Protein AF-A0A9D5MM74-F1 (afdb_monomer)

Structure (mmCIF, N/CA/C/O backbone):
data_AF-A0A9D5MM74-F1
#
_entry.id   AF-A0A9D5MM74-F1
#
loop_
_atom_site.group_PDB
_atom_site.id
_atom_site.type_symbol
_atom_site.label_atom_id
_atom_site.label_alt_id
_atom_site.label_comp_id
_atom_site.label_asym_id
_atom_site.label_entity_id
_atom_site.label_seq_id
_atom_site.pdbx_PDB_ins_code
_atom_site.Cartn_x
_atom_site.Cartn_y
_atom_site.Cartn_z
_atom_site.occupancy
_atom_site.B_iso_or_equiv
_atom_site.auth_seq_id
_atom_site.auth_comp_id
_atom_site.auth_asym_id
_atom_site.auth_atom_id
_atom_site.pdbx_PDB_model_num
ATOM 1 N N . MET A 1 1 ? -20.442 -6.141 19.871 1.00 52.81 1 MET A N 1
ATOM 2 C CA . MET A 1 1 ? -19.589 -5.801 18.713 1.00 52.81 1 MET A CA 1
ATOM 3 C C . MET A 1 1 ? -20.169 -4.548 18.088 1.00 52.81 1 MET A C 1
ATOM 5 O O . MET A 1 1 ? -21.342 -4.567 17.730 1.00 52.81 1 MET A O 1
ATOM 9 N N . ASN A 1 2 ? -19.408 -3.455 18.100 1.00 68.81 2 ASN A N 1
ATOM 10 C CA . ASN A 1 2 ? -19.889 -2.129 17.715 1.00 68.81 2 ASN A CA 1
ATOM 11 C C . ASN A 1 2 ? -19.902 -2.012 16.175 1.00 68.81 2 ASN A C 1
ATOM 13 O O . ASN A 1 2 ? -18.964 -2.481 15.532 1.00 68.81 2 ASN A O 1
ATOM 17 N N . ILE A 1 3 ? -20.956 -1.452 15.566 1.00 62.94 3 ILE A N 1
ATOM 18 C CA . ILE A 1 3 ? -21.088 -1.376 14.088 1.00 62.94 3 ILE A CA 1
ATOM 19 C C . ILE A 1 3 ? -19.921 -0.580 13.481 1.00 62.94 3 ILE A C 1
ATOM 21 O O . ILE A 1 3 ? -19.397 -0.949 12.428 1.00 62.94 3 ILE A O 1
ATOM 25 N N . ASP A 1 4 ? -19.453 0.430 14.210 1.00 74.44 4 ASP A N 1
ATOM 26 C CA . ASP A 1 4 ? -18.308 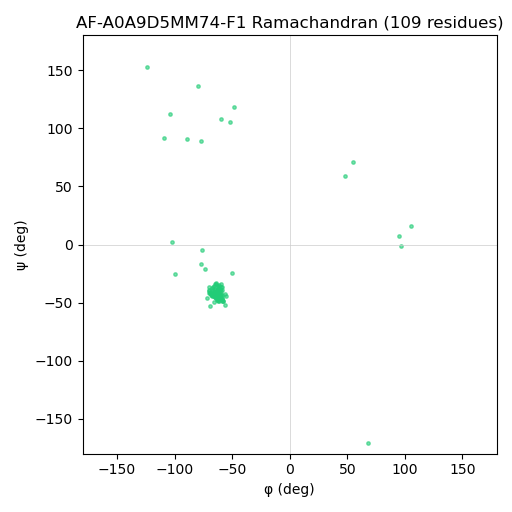1.258 13.837 1.00 74.44 4 ASP A CA 1
ATOM 27 C C . ASP A 1 4 ? -16.998 0.452 13.804 1.00 74.44 4 ASP A C 1
ATOM 29 O O . ASP A 1 4 ? -16.163 0.661 12.929 1.00 74.44 4 ASP A O 1
ATOM 33 N N . GLU A 1 5 ? -16.838 -0.540 14.687 1.00 83.00 5 GLU A N 1
ATOM 34 C CA . GLU A 1 5 ? -15.655 -1.411 14.728 1.00 83.00 5 GLU A CA 1
ATOM 35 C C . GLU A 1 5 ? -15.568 -2.307 13.487 1.00 83.00 5 GLU A C 1
ATOM 37 O O . GLU A 1 5 ? -14.502 -2.446 12.887 1.00 83.00 5 GLU A O 1
ATOM 42 N N . ILE A 1 6 ? -16.697 -2.896 13.081 1.00 87.19 6 ILE A N 1
ATOM 43 C CA . ILE A 1 6 ? -16.770 -3.766 11.899 1.00 87.19 6 ILE A CA 1
ATOM 44 C C . ILE A 1 6 ? -16.453 -2.956 10.639 1.00 87.19 6 ILE A C 1
ATOM 46 O O . ILE A 1 6 ? -15.668 -3.404 9.803 1.00 87.19 6 ILE A O 1
ATOM 50 N N . GLY A 1 7 ? -17.036 -1.759 10.518 1.00 90.25 7 GLY A N 1
ATOM 51 C CA . GLY A 1 7 ? -16.798 -0.866 9.385 1.00 90.25 7 GLY A CA 1
ATOM 52 C C . GLY A 1 7 ? -15.342 -0.412 9.295 1.00 90.25 7 GLY A C 1
ATOM 53 O O . GLY A 1 7 ? -14.725 -0.528 8.238 1.00 90.25 7 GLY A O 1
ATOM 54 N N . LEU A 1 8 ? -14.760 0.038 10.411 1.00 92.62 8 LEU A N 1
ATOM 55 C CA . LEU A 1 8 ? -13.357 0.452 10.467 1.00 92.62 8 LEU A CA 1
ATOM 56 C C . LEU A 1 8 ? -12.411 -0.709 10.159 1.00 92.62 8 LEU A C 1
ATOM 58 O O . LEU A 1 8 ? -11.454 -0.533 9.405 1.00 92.62 8 LEU A O 1
ATOM 62 N N . LYS A 1 9 ? -12.700 -1.911 10.673 1.00 94.44 9 LYS A N 1
ATOM 63 C CA . LYS A 1 9 ? -11.903 -3.097 10.359 1.00 94.44 9 LYS A CA 1
ATOM 64 C C . LYS A 1 9 ? -11.949 -3.407 8.862 1.00 94.44 9 LYS A C 1
ATOM 66 O O . LYS A 1 9 ? -10.904 -3.638 8.267 1.00 94.44 9 LYS A O 1
ATOM 71 N N . ALA A 1 10 ? -13.131 -3.367 8.248 1.00 94.94 10 ALA A N 1
ATOM 72 C CA . ALA A 1 10 ? -13.276 -3.613 6.816 1.00 94.94 10 ALA A CA 1
ATOM 7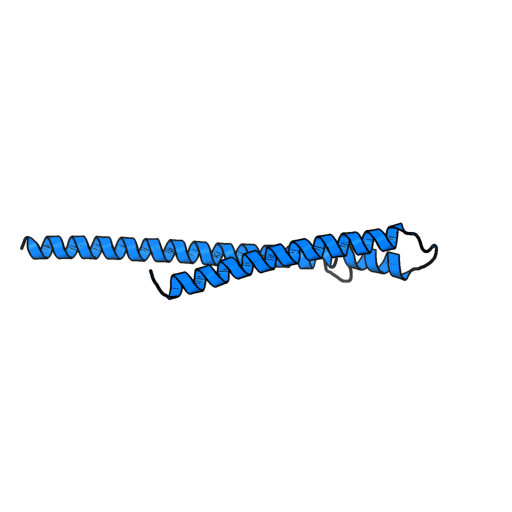3 C C . ALA A 1 10 ? -12.485 -2.599 5.967 1.00 94.94 10 ALA A C 1
ATOM 75 O O . ALA A 1 10 ? -11.870 -2.985 4.978 1.00 94.94 10 ALA A O 1
ATOM 76 N N . ILE A 1 11 ? -12.445 -1.324 6.371 1.00 94.88 11 ILE A N 1
ATOM 77 C CA . ILE A 1 11 ? -11.635 -0.294 5.697 1.00 94.88 11 ILE A CA 1
ATOM 78 C C . ILE A 1 11 ? -10.136 -0.584 5.854 1.00 94.88 11 ILE A C 1
ATOM 80 O O . ILE A 1 11 ? -9.393 -0.493 4.879 1.00 94.88 11 ILE A O 1
ATOM 84 N N . ALA A 1 12 ? -9.685 -0.955 7.057 1.00 96.06 12 ALA A N 1
ATOM 85 C CA . ALA A 1 12 ? -8.285 -1.308 7.296 1.00 96.06 12 ALA A CA 1
ATOM 86 C C . ALA A 1 12 ? -7.850 -2.526 6.464 1.00 96.06 12 ALA A C 1
ATOM 88 O O . ALA A 1 12 ? -6.785 -2.499 5.843 1.00 96.06 12 ALA A O 1
ATOM 89 N N . ASP A 1 13 ? -8.690 -3.564 6.418 1.00 96.56 13 ASP A N 1
ATOM 90 C CA . ASP A 1 13 ? -8.458 -4.768 5.616 1.00 96.56 13 ASP A CA 1
ATOM 91 C C . ASP A 1 13 ? -8.401 -4.425 4.114 1.00 96.56 13 ASP A C 1
ATOM 93 O O . ASP A 1 13 ? -7.542 -4.928 3.390 1.00 96.56 13 ASP A O 1
ATOM 97 N N . GLU A 1 14 ? -9.275 -3.532 3.638 1.00 97.50 14 GLU A N 1
ATOM 98 C CA . GLU A 1 14 ? -9.288 -3.093 2.240 1.00 97.50 14 GLU A CA 1
ATOM 99 C C . GLU A 1 14 ? -8.037 -2.287 1.872 1.00 97.50 14 GLU A C 1
ATOM 101 O O . GLU A 1 14 ? -7.470 -2.494 0.801 1.00 97.50 14 GLU A O 1
ATOM 106 N N . TYR A 1 15 ? -7.554 -1.410 2.756 1.00 97.12 15 TYR A N 1
ATOM 107 C CA . TYR A 1 15 ? -6.304 -0.678 2.531 1.00 97.12 15 TYR A CA 1
ATOM 108 C C . TYR A 1 15 ? -5.100 -1.614 2.437 1.00 97.12 15 TYR A C 1
ATOM 110 O O . TYR A 1 15 ? -4.244 -1.419 1.574 1.00 97.12 15 TYR A O 1
ATOM 118 N N . ASP A 1 16 ? -5.052 -2.653 3.268 1.00 97.12 16 ASP A N 1
ATOM 119 C CA . ASP A 1 16 ? -3.971 -3.639 3.233 1.00 97.12 16 ASP A CA 1
ATOM 120 C C . ASP A 1 16 ? -4.047 -4.527 1.973 1.00 97.12 16 ASP A C 1
ATOM 122 O O . ASP A 1 16 ? -3.034 -4.820 1.324 1.00 97.12 16 ASP A O 1
ATOM 126 N N . ARG A 1 17 ? -5.270 -4.872 1.540 1.00 97.69 17 ARG A N 1
ATOM 127 C CA . ARG A 1 17 ? -5.524 -5.578 0.276 1.00 97.69 17 ARG A CA 1
ATOM 128 C C . ARG A 1 17 ? -5.095 -4.751 -0.935 1.00 97.69 17 ARG A C 1
ATOM 130 O O . ARG A 1 17 ? -4.429 -5.278 -1.827 1.00 97.69 17 ARG A O 1
ATOM 137 N N . LEU A 1 18 ? -5.456 -3.467 -0.971 1.00 96.88 18 LEU A N 1
ATOM 138 C CA . LEU A 1 18 ? -5.053 -2.537 -2.029 1.00 96.88 18 LEU A CA 1
ATOM 139 C C . LEU A 1 18 ? -3.536 -2.353 -2.055 1.00 96.88 18 LEU A C 1
ATOM 141 O O . LEU A 1 18 ? -2.946 -2.419 -3.131 1.00 96.88 18 LEU A O 1
ATOM 145 N N . ALA A 1 19 ? -2.900 -2.199 -0.890 1.00 97.50 19 ALA A N 1
ATOM 146 C CA . ALA A 1 19 ? -1.449 -2.104 -0.784 1.00 97.50 19 ALA A CA 1
ATOM 147 C C . ALA A 1 19 ? -0.764 -3.353 -1.354 1.00 97.50 19 ALA A C 1
ATOM 149 O O . ALA A 1 19 ? 0.144 -3.230 -2.165 1.00 97.50 19 ALA A O 1
ATOM 150 N N . THR A 1 20 ? -1.235 -4.549 -0.992 1.00 97.50 20 THR A N 1
ATOM 151 C CA . THR A 1 20 ? -0.694 -5.826 -1.489 1.00 97.50 20 THR A CA 1
ATOM 152 C C . THR A 1 20 ? -0.866 -5.984 -3.000 1.00 97.50 20 THR A C 1
ATOM 154 O O . THR A 1 20 ? 0.057 -6.414 -3.697 1.00 97.50 20 THR A O 1
ATOM 157 N N . SER A 1 21 ? -2.041 -5.620 -3.522 1.00 97.50 21 SER A N 1
ATOM 158 C CA . SER A 1 21 ? -2.307 -5.659 -4.960 1.00 97.50 21 SER A CA 1
ATOM 159 C C . SER A 1 21 ? -1.394 -4.698 -5.715 1.00 97.50 21 SER A C 1
ATOM 161 O O . SER A 1 21 ? -0.815 -5.079 -6.726 1.00 97.50 21 SER A O 1
ATOM 163 N N . LEU A 1 22 ? -1.246 -3.468 -5.222 1.00 96.25 22 LEU A N 1
ATOM 164 C CA . LEU A 1 22 ? -0.415 -2.459 -5.863 1.00 96.25 22 LEU A CA 1
ATOM 165 C C . LEU A 1 22 ? 1.071 -2.840 -5.822 1.00 96.25 22 LEU A C 1
ATOM 167 O O . LEU A 1 22 ? 1.742 -2.716 -6.836 1.00 96.25 22 LEU A O 1
ATOM 171 N N . ASP A 1 23 ? 1.562 -3.365 -4.700 1.00 96.81 23 ASP A N 1
ATOM 172 C CA . ASP A 1 23 ? 2.939 -3.865 -4.548 1.00 96.81 23 ASP A CA 1
ATOM 173 C C . ASP A 1 23 ? 3.260 -4.947 -5.596 1.00 96.81 23 ASP A C 1
ATOM 175 O O . ASP A 1 23 ? 4.289 -4.912 -6.269 1.00 96.81 23 ASP A O 1
ATOM 179 N N . THR A 1 24 ? 2.311 -5.860 -5.819 1.00 97.50 24 THR A N 1
ATOM 180 C CA . THR A 1 24 ? 2.424 -6.906 -6.847 1.00 97.50 24 THR A CA 1
ATOM 181 C C . THR A 1 24 ? 2.485 -6.314 -8.258 1.00 97.50 24 THR A C 1
ATOM 183 O O . THR A 1 24 ? 3.323 -6.720 -9.065 1.00 97.50 24 THR A O 1
ATOM 186 N N . GLU A 1 25 ? 1.623 -5.343 -8.567 1.00 96.69 25 GLU A N 1
ATOM 187 C CA . GLU A 1 25 ? 1.600 -4.692 -9.881 1.00 96.69 25 GLU A CA 1
ATOM 188 C C . GLU A 1 25 ? 2.854 -3.849 -10.141 1.00 96.69 25 GLU A C 1
ATOM 190 O O . GLU A 1 25 ? 3.372 -3.872 -11.256 1.00 96.69 25 GLU A O 1
ATOM 195 N N . ILE A 1 26 ? 3.397 -3.167 -9.125 1.00 94.50 26 ILE A N 1
ATOM 196 C CA . ILE A 1 26 ? 4.669 -2.433 -9.229 1.00 94.50 26 ILE A CA 1
ATOM 197 C C . ILE A 1 26 ? 5.790 -3.392 -9.641 1.00 94.50 26 ILE A C 1
ATOM 199 O O . ILE A 1 26 ? 6.505 -3.113 -10.602 1.00 94.50 26 ILE A O 1
ATOM 203 N N . ILE A 1 27 ? 5.908 -4.542 -8.967 1.00 94.31 27 ILE A N 1
ATOM 204 C CA . ILE A 1 27 ? 6.925 -5.557 -9.280 1.00 94.31 27 ILE A CA 1
ATOM 205 C C . ILE A 1 27 ? 6.736 -6.097 -10.702 1.00 94.31 27 ILE A C 1
ATOM 207 O O . ILE A 1 27 ? 7.690 -6.165 -11.479 1.00 94.31 27 ILE A O 1
ATOM 211 N N . ASN A 1 28 ? 5.507 -6.471 -11.069 1.00 95.38 28 ASN A N 1
ATOM 212 C CA . ASN A 1 28 ? 5.207 -7.007 -12.398 1.00 95.38 28 ASN A CA 1
ATOM 213 C C . ASN A 1 28 ? 5.530 -5.999 -13.506 1.00 95.38 28 ASN A C 1
ATOM 215 O O . ASN A 1 28 ? 6.113 -6.364 -14.529 1.00 95.38 28 ASN A O 1
ATOM 219 N N . PHE A 1 29 ? 5.166 -4.735 -13.299 1.00 91.38 29 PHE A N 1
ATOM 220 C CA . PHE A 1 29 ? 5.396 -3.674 -14.266 1.00 91.38 29 PHE A CA 1
ATOM 221 C C . PHE A 1 29 ? 6.883 -3.322 -14.381 1.00 91.38 29 PHE A C 1
ATOM 223 O O . PHE A 1 29 ? 7.388 -3.219 -15.499 1.00 91.38 29 PHE A O 1
ATOM 230 N N . GLY A 1 30 ? 7.613 -3.258 -13.263 1.00 90.44 30 GLY A N 1
ATOM 231 C CA . GLY A 1 30 ? 9.067 -3.082 -13.263 1.00 90.44 30 GLY A CA 1
ATOM 232 C C . GLY A 1 30 ? 9.788 -4.190 -14.030 1.00 90.44 30 GLY A C 1
ATOM 233 O O . GLY A 1 30 ? 10.551 -3.907 -14.952 1.00 90.44 30 GLY A O 1
ATOM 234 N N . ASN A 1 31 ? 9.443 -5.454 -13.762 1.00 90.44 31 ASN A N 1
ATOM 235 C CA . ASN A 1 31 ? 9.987 -6.605 -14.491 1.00 90.44 31 ASN A CA 1
ATOM 236 C C . ASN A 1 31 ? 9.700 -6.538 -16.001 1.00 90.44 31 ASN A C 1
ATOM 238 O O . ASN A 1 31 ? 10.528 -6.946 -16.818 1.00 90.44 31 ASN A O 1
ATOM 242 N N . ALA A 1 32 ? 8.524 -6.040 -16.397 1.00 89.25 32 ALA A N 1
ATOM 243 C CA . ALA A 1 32 ? 8.178 -5.869 -17.805 1.00 89.25 32 ALA A CA 1
ATOM 244 C C . ALA A 1 32 ? 9.024 -4.772 -18.470 1.00 89.25 32 ALA A C 1
ATOM 246 O O . ALA A 1 32 ? 9.524 -4.984 -19.576 1.00 89.25 32 ALA A O 1
ATOM 247 N N . ILE A 1 33 ? 9.221 -3.636 -17.794 1.00 87.12 33 ILE A N 1
ATOM 248 C CA . ILE A 1 33 ? 10.058 -2.529 -18.276 1.00 87.12 33 ILE A CA 1
ATOM 249 C C . ILE A 1 33 ? 11.511 -2.983 -18.434 1.00 87.12 33 ILE A C 1
ATOM 251 O O . ILE A 1 33 ? 12.093 -2.806 -19.506 1.00 87.12 33 ILE A O 1
ATOM 255 N N . GLU A 1 34 ? 12.075 -3.636 -17.418 1.00 85.06 34 GLU A N 1
ATOM 256 C CA . GLU A 1 34 ? 13.422 -4.210 -17.486 1.00 85.06 34 GLU A CA 1
ATOM 257 C C . GLU A 1 34 ? 13.535 -5.253 -18.597 1.00 85.06 34 GLU A C 1
ATOM 259 O O . GLU A 1 34 ? 14.503 -5.267 -19.354 1.00 85.06 34 GLU A O 1
ATOM 264 N N . GLY A 1 35 ? 12.527 -6.116 -18.738 1.00 85.12 35 GLY A N 1
ATOM 265 C CA . GLY A 1 35 ? 12.483 -7.130 -19.782 1.00 85.12 35 GLY A CA 1
ATOM 266 C C . GLY A 1 35 ? 12.471 -6.537 -21.191 1.00 85.12 35 GLY A C 1
ATOM 267 O O . GLY A 1 35 ? 13.088 -7.108 -22.088 1.00 85.12 35 GLY A O 1
ATOM 268 N N . VAL A 1 36 ? 11.793 -5.407 -21.406 1.00 82.88 36 VAL A N 1
ATOM 269 C CA . VAL A 1 36 ? 11.798 -4.692 -22.692 1.00 82.88 36 VAL A CA 1
ATOM 270 C C . VAL A 1 36 ? 13.145 -4.008 -22.926 1.00 82.88 36 VAL A C 1
ATOM 272 O O . VAL A 1 36 ? 13.717 -4.174 -24.001 1.00 82.88 36 VAL A O 1
ATOM 275 N N . ALA A 1 37 ? 13.693 -3.320 -21.922 1.00 79.31 37 ALA A N 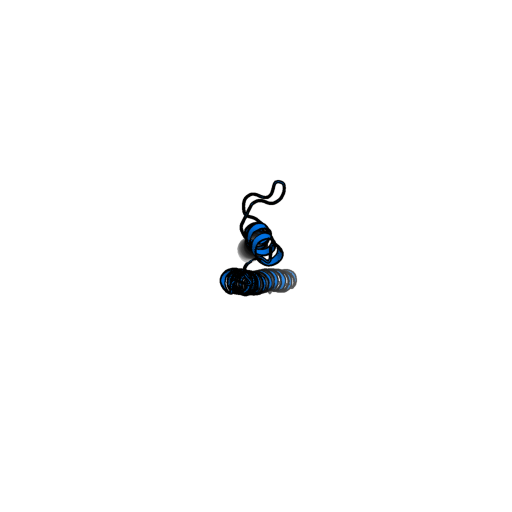1
ATOM 276 C CA . ALA A 1 37 ? 14.990 -2.654 -22.028 1.00 79.31 37 ALA A CA 1
ATOM 277 C C . ALA A 1 37 ? 16.140 -3.645 -22.300 1.00 79.31 37 ALA A C 1
ATOM 279 O O . ALA A 1 37 ? 16.974 -3.412 -23.173 1.00 79.31 37 ALA A O 1
ATOM 280 N N . ASN A 1 38 ? 16.143 -4.795 -21.621 1.00 74.00 38 ASN A N 1
ATOM 281 C CA . ASN A 1 38 ? 17.178 -5.826 -21.752 1.00 74.00 38 ASN A CA 1
ATOM 282 C C . ASN A 1 38 ? 17.053 -6.677 -23.026 1.00 74.00 38 ASN A C 1
ATOM 284 O O . ASN A 1 38 ? 18.009 -7.352 -23.404 1.00 74.00 38 ASN A O 1
ATOM 288 N N . LYS A 1 39 ? 15.894 -6.671 -23.703 1.00 71.88 39 LYS A N 1
ATOM 289 C CA . LYS A 1 39 ? 15.697 -7.391 -24.976 1.00 71.88 39 LYS A CA 1
ATOM 290 C C . LYS A 1 39 ? 16.330 -6.697 -26.180 1.00 71.88 39 LYS A C 1
ATOM 292 O O . LYS A 1 39 ? 16.320 -7.293 -27.252 1.00 71.88 39 LYS A O 1
ATOM 297 N N . GLY A 1 40 ? 16.897 -5.502 -25.995 1.00 56.56 40 GLY A N 1
ATOM 298 C CA . GLY A 1 40 ? 17.792 -4.874 -26.960 1.00 56.56 40 GLY A CA 1
ATOM 299 C C . GLY A 1 40 ? 17.183 -4.754 -28.353 1.00 56.56 40 GLY A C 1
ATOM 300 O O . GLY A 1 40 ? 17.620 -5.429 -29.283 1.00 56.56 40 GLY A O 1
ATOM 301 N N . ILE A 1 41 ? 16.203 -3.865 -28.530 1.00 55.62 41 ILE A N 1
ATOM 302 C CA . ILE A 1 41 ? 16.056 -3.247 -29.851 1.00 55.62 41 ILE A CA 1
ATOM 303 C C . ILE A 1 41 ? 17.168 -2.200 -29.915 1.00 55.62 41 ILE A C 1
ATOM 305 O O . ILE A 1 41 ? 17.002 -1.071 -29.453 1.00 55.62 41 ILE A O 1
ATOM 309 N N . ASP A 1 42 ? 18.343 -2.621 -30.387 1.00 52.72 42 ASP A N 1
ATOM 310 C CA . ASP A 1 42 ? 19.503 -1.745 -30.559 1.00 52.72 42 ASP A CA 1
ATOM 311 C C . ASP A 1 42 ? 19.080 -0.460 -31.293 1.00 52.72 42 ASP A C 1
ATOM 313 O O . ASP A 1 42 ? 18.609 -0.499 -32.431 1.00 52.72 42 ASP A O 1
ATOM 317 N N . GLY A 1 43 ? 19.233 0.687 -30.622 1.00 56.06 43 GLY A N 1
ATOM 318 C CA . GLY A 1 43 ? 18.900 2.012 -31.155 1.00 56.06 43 GLY A CA 1
ATOM 319 C C . GLY A 1 43 ? 17.525 2.578 -30.773 1.00 56.06 43 GLY A C 1
ATOM 320 O O . GLY A 1 43 ? 17.236 3.717 -31.144 1.0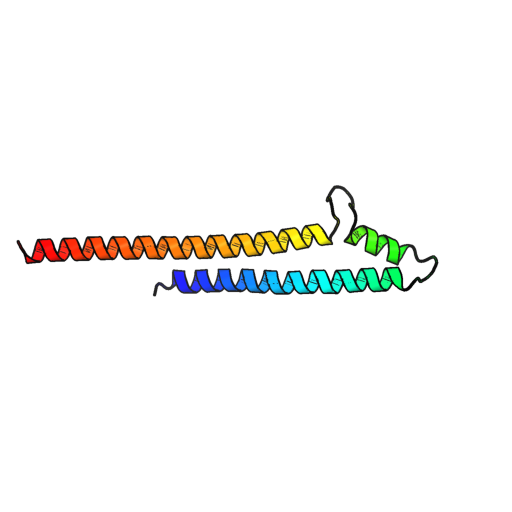0 56.06 43 GLY A O 1
ATOM 321 N N . GLU A 1 44 ? 16.686 1.859 -30.020 1.00 64.44 44 GLU A N 1
ATOM 322 C CA . GLU A 1 44 ? 15.357 2.352 -29.642 1.00 64.44 44 GLU A CA 1
ATOM 323 C C . GLU A 1 44 ? 15.389 3.144 -28.323 1.00 64.44 44 GLU A C 1
ATOM 325 O O . GLU A 1 44 ? 15.214 2.623 -27.223 1.00 64.44 44 GLU A O 1
ATOM 330 N N . GLU A 1 45 ? 15.590 4.457 -28.450 1.00 68.25 45 GLU A N 1
ATOM 331 C CA . GLU A 1 45 ? 15.628 5.440 -27.354 1.00 68.25 45 GLU A CA 1
ATOM 332 C C . GLU A 1 45 ? 14.422 5.337 -26.390 1.00 68.25 45 GLU A C 1
ATOM 334 O O . GLU A 1 45 ? 14.502 5.732 -25.229 1.00 68.25 45 GLU A O 1
ATOM 339 N N . CYS A 1 46 ? 13.293 4.795 -26.860 1.00 73.88 46 CYS A N 1
ATOM 340 C CA . CYS A 1 46 ? 12.050 4.676 -26.104 1.00 73.88 46 CYS A CA 1
ATOM 341 C C . CYS A 1 46 ? 12.135 3.676 -24.938 1.00 73.88 46 CYS A C 1
ATOM 343 O O . CYS A 1 46 ? 11.665 3.993 -23.846 1.00 73.88 46 CYS A O 1
ATOM 345 N N . ALA A 1 47 ? 12.760 2.507 -25.129 1.00 75.75 47 ALA A N 1
ATOM 346 C CA . ALA A 1 47 ? 12.861 1.484 -24.083 1.00 75.75 47 ALA A CA 1
ATOM 347 C C . ALA A 1 47 ? 13.780 1.936 -22.937 1.00 75.75 47 ALA A C 1
ATOM 349 O O . ALA A 1 47 ? 13.432 1.797 -21.764 1.00 75.75 47 ALA A O 1
ATOM 350 N N . THR A 1 48 ? 14.911 2.560 -23.278 1.00 77.88 48 THR A N 1
ATOM 351 C CA . THR A 1 48 ? 15.834 3.152 -22.301 1.00 77.88 48 THR A CA 1
ATOM 352 C C . THR A 1 48 ? 15.180 4.310 -21.551 1.00 77.88 48 THR A C 1
ATOM 354 O O . THR A 1 48 ? 15.230 4.333 -20.326 1.00 77.88 48 THR A O 1
ATOM 357 N N . LYS A 1 49 ? 14.475 5.217 -22.246 1.00 82.06 49 LYS A N 1
ATOM 358 C CA . LYS A 1 49 ? 13.715 6.302 -21.599 1.00 82.06 49 LYS A CA 1
ATOM 359 C C . LYS A 1 49 ? 12.639 5.776 -20.652 1.00 82.06 49 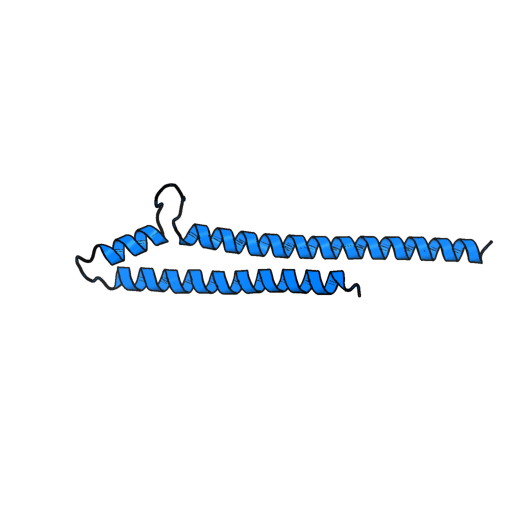LYS A C 1
ATOM 361 O O . LYS A 1 49 ? 12.445 6.345 -19.587 1.00 82.06 49 LYS A O 1
ATOM 366 N N . LEU A 1 50 ? 11.934 4.703 -21.010 1.00 84.00 50 LEU A N 1
ATOM 367 C CA . LEU A 1 50 ? 10.929 4.104 -20.129 1.00 84.00 50 LEU A CA 1
ATOM 368 C C . LEU A 1 50 ? 11.565 3.535 -18.851 1.00 84.00 50 LEU A C 1
ATOM 370 O O . LEU A 1 50 ? 11.039 3.765 -17.763 1.00 84.00 50 LEU A O 1
ATOM 374 N N . LEU A 1 51 ? 12.709 2.853 -18.972 1.00 85.38 51 LEU A N 1
ATOM 375 C CA . LEU A 1 51 ? 13.476 2.372 -17.820 1.00 85.38 51 LEU A CA 1
ATOM 376 C C . LEU A 1 51 ? 14.006 3.528 -16.959 1.00 85.38 51 LEU A C 1
ATOM 378 O O . LEU A 1 51 ? 13.961 3.452 -15.732 1.00 85.38 51 LEU A O 1
ATOM 382 N N . GLU A 1 52 ? 14.459 4.617 -17.577 1.00 84.44 52 GLU A N 1
ATOM 383 C CA . GLU A 1 52 ? 14.876 5.833 -16.873 1.00 84.44 52 GLU A CA 1
ATOM 384 C C . GLU A 1 52 ? 13.709 6.482 -16.121 1.00 84.44 52 GLU A C 1
ATOM 386 O O . GLU A 1 52 ? 13.871 6.808 -14.951 1.00 84.44 52 GLU A O 1
ATOM 391 N N . LEU A 1 53 ? 12.524 6.616 -16.733 1.00 85.75 53 LEU A N 1
ATOM 392 C CA . LEU A 1 53 ? 11.327 7.134 -16.053 1.00 85.75 53 LEU A CA 1
ATOM 393 C C . LEU A 1 53 ? 10.899 6.245 -14.870 1.00 85.75 53 LEU A C 1
ATOM 395 O O . LEU A 1 53 ? 10.384 6.738 -13.862 1.00 85.75 53 LEU A O 1
ATOM 399 N N . TRP A 1 54 ? 11.089 4.931 -15.009 1.00 88.62 54 TRP A N 1
ATOM 400 C CA . TRP A 1 54 ? 10.765 3.940 -13.988 1.00 88.62 54 TRP A CA 1
ATOM 401 C C . TRP A 1 54 ? 11.690 4.029 -12.772 1.00 88.62 54 TRP A C 1
ATOM 403 O O . TRP A 1 54 ? 11.210 4.169 -11.648 1.00 88.62 54 TRP A O 1
ATOM 413 N N . THR A 1 55 ? 13.003 3.990 -13.018 1.00 84.31 55 THR A N 1
ATOM 414 C CA . THR A 1 55 ? 14.048 3.786 -11.996 1.00 84.31 55 THR A CA 1
ATOM 415 C C . THR A 1 55 ? 14.728 5.070 -11.534 1.00 84.31 55 THR A C 1
ATOM 417 O O . THR A 1 55 ? 15.295 5.128 -10.442 1.00 84.31 55 THR A O 1
ATOM 420 N N . THR A 1 56 ? 14.735 6.102 -12.378 1.00 76.50 56 THR A N 1
ATOM 421 C CA . THR A 1 56 ? 15.615 7.260 -12.234 1.00 76.50 56 THR A CA 1
ATOM 422 C C . THR A 1 56 ? 14.819 8.561 -12.185 1.00 76.50 56 THR A C 1
ATOM 424 O O . THR A 1 56 ? 13.691 8.689 -12.645 1.00 76.50 56 THR A O 1
ATOM 427 N N . ASN A 1 57 ? 15.418 9.540 -11.523 1.00 59.91 57 ASN A N 1
ATOM 428 C CA . ASN A 1 57 ? 14.842 10.826 -11.172 1.00 59.91 57 ASN A CA 1
ATOM 429 C C . ASN A 1 57 ? 14.404 11.623 -12.416 1.00 59.91 57 ASN A C 1
ATOM 431 O O . ASN A 1 57 ? 15.235 12.161 -13.148 1.00 59.91 57 ASN A O 1
ATOM 435 N N . VAL A 1 58 ? 13.095 11.743 -12.630 1.00 52.78 58 VAL A N 1
ATOM 436 C CA . VAL A 1 58 ? 12.510 12.624 -13.646 1.00 52.78 58 VAL A CA 1
ATOM 437 C C . VAL A 1 58 ? 11.957 13.838 -12.914 1.00 52.78 58 VAL A C 1
ATOM 439 O O . VAL A 1 58 ? 11.009 13.723 -12.140 1.00 52.78 58 VAL A O 1
ATOM 442 N N . SER A 1 59 ? 12.564 15.009 -13.122 1.00 52.09 59 SER A N 1
ATOM 443 C CA . SER A 1 59 ? 12.047 16.304 -12.643 1.00 52.09 59 SER A CA 1
ATOM 444 C C . SER A 1 59 ? 11.602 16.342 -11.164 1.00 52.09 59 SER A C 1
ATOM 446 O O . SER A 1 59 ? 10.458 16.679 -10.871 1.00 52.09 59 SER A O 1
ATOM 448 N N . GLY A 1 60 ? 12.503 16.038 -10.222 1.00 54.97 60 GLY A N 1
ATOM 449 C CA . GLY A 1 60 ? 12.304 16.346 -8.794 1.00 54.97 60 GLY A CA 1
ATOM 450 C C . GLY A 1 60 ? 11.713 15.231 -7.922 1.00 54.97 60 GLY A C 1
ATOM 451 O O . GLY A 1 60 ? 11.440 15.479 -6.749 1.00 54.97 60 GLY A O 1
ATOM 452 N N . TYR A 1 61 ? 11.556 14.016 -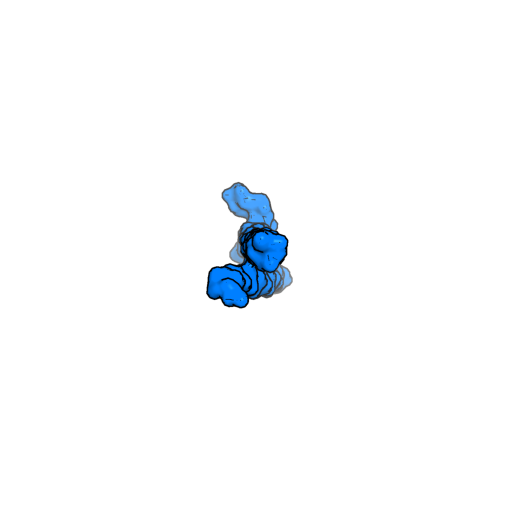8.454 1.00 54.59 61 TYR A N 1
ATOM 453 C CA . TYR A 1 61 ? 11.158 12.823 -7.702 1.00 54.59 61 TYR A CA 1
ATOM 454 C C . TYR A 1 61 ? 12.343 11.857 -7.567 1.00 54.59 61 TYR A C 1
ATOM 456 O O . TYR A 1 61 ? 12.568 11.010 -8.434 1.00 54.59 61 TYR A O 1
ATOM 464 N N . ASP A 1 62 ? 13.110 11.979 -6.475 1.00 65.94 62 ASP A N 1
ATOM 465 C CA . ASP A 1 62 ? 14.220 11.068 -6.154 1.00 65.94 62 ASP A CA 1
ATOM 466 C C . ASP A 1 62 ? 13.736 9.615 -6.213 1.00 65.94 62 ASP A C 1
ATOM 468 O O . ASP A 1 62 ? 13.067 9.200 -5.279 1.00 65.94 62 ASP A O 1
ATOM 472 N N . GLY A 1 63 ? 14.080 8.845 -7.255 1.00 72.50 63 GLY A N 1
ATOM 473 C CA . GLY A 1 63 ? 13.785 7.406 -7.393 1.00 72.50 63 GLY A CA 1
ATOM 474 C C . GLY A 1 63 ? 12.672 7.001 -8.371 1.00 72.50 63 GLY A C 1
ATOM 475 O O . GLY A 1 63 ? 12.212 5.866 -8.300 1.00 72.50 63 GLY A O 1
ATOM 476 N N . GLY A 1 64 ? 12.249 7.898 -9.269 1.00 86.75 64 GLY A N 1
ATOM 477 C CA . GLY A 1 64 ? 11.374 7.544 -10.395 1.00 86.75 64 GLY A CA 1
ATOM 478 C C . GLY A 1 64 ? 9.952 7.124 -9.994 1.00 86.75 64 GLY A C 1
ATOM 479 O O . GLY A 1 64 ? 9.524 7.286 -8.846 1.00 86.75 64 GLY A O 1
ATOM 480 N N . LEU A 1 65 ? 9.194 6.609 -10.965 1.00 87.88 65 LEU A N 1
ATOM 481 C CA . LEU A 1 65 ? 7.812 6.148 -10.766 1.00 87.88 65 LEU A CA 1
ATOM 482 C C . LEU A 1 65 ? 7.710 4.978 -9.781 1.00 87.88 65 LEU A C 1
ATOM 484 O O . LEU A 1 65 ? 6.759 4.932 -8.998 1.00 87.88 65 LEU A O 1
ATOM 488 N N . GLU A 1 66 ? 8.691 4.072 -9.785 1.00 90.62 66 GLU A N 1
ATOM 489 C CA . GLU A 1 66 ? 8.732 2.928 -8.874 1.00 90.62 66 GLU A CA 1
ATOM 490 C C . GLU A 1 66 ? 8.664 3.390 -7.415 1.00 90.62 66 GLU A C 1
ATOM 492 O O . GLU A 1 66 ? 7.779 2.983 -6.661 1.00 90.62 66 GLU A O 1
ATOM 497 N N . LYS A 1 67 ? 9.537 4.324 -7.015 1.00 89.31 67 LYS A N 1
ATOM 498 C CA . LYS A 1 67 ? 9.571 4.797 -5.628 1.00 89.31 67 LYS A CA 1
ATOM 499 C C . LYS A 1 67 ? 8.314 5.565 -5.237 1.00 89.31 67 LYS A C 1
ATOM 501 O O . LYS A 1 67 ? 7.870 5.439 -4.095 1.00 89.31 67 LYS A O 1
ATOM 506 N N . VAL A 1 68 ? 7.734 6.358 -6.141 1.00 89.25 68 VAL A N 1
ATOM 507 C CA . VAL A 1 68 ? 6.473 7.071 -5.865 1.00 89.25 68 VAL A CA 1
ATOM 508 C C . VAL A 1 68 ? 5.370 6.071 -5.523 1.00 89.25 68 VAL A C 1
ATOM 510 O O . VAL A 1 68 ? 4.691 6.225 -4.507 1.00 89.25 68 VAL A O 1
ATOM 513 N N . MET A 1 69 ? 5.232 5.005 -6.310 1.00 91.75 69 MET A N 1
ATOM 514 C CA . MET A 1 69 ? 4.206 3.997 -6.058 1.00 91.75 69 MET A CA 1
ATOM 515 C C . MET A 1 69 ? 4.502 3.160 -4.808 1.00 91.75 69 MET A C 1
ATOM 517 O O . MET A 1 69 ? 3.595 2.927 -4.012 1.00 91.75 69 MET A O 1
ATOM 521 N N . THR A 1 70 ? 5.763 2.802 -4.553 1.00 93.06 70 THR A N 1
ATOM 522 C CA . THR A 1 70 ? 6.169 2.110 -3.315 1.00 93.06 70 THR A CA 1
ATOM 523 C C . THR A 1 70 ? 5.947 2.976 -2.067 1.00 93.06 70 THR A C 1
ATOM 525 O O . THR A 1 70 ? 5.580 2.478 -0.997 1.00 93.06 70 THR A O 1
ATOM 528 N N . THR A 1 71 ? 6.098 4.298 -2.194 1.00 93.31 71 THR A N 1
ATOM 529 C CA . THR A 1 71 ? 5.754 5.252 -1.126 1.00 93.31 71 THR A CA 1
ATOM 530 C C . THR A 1 71 ? 4.254 5.220 -0.857 1.00 93.31 71 THR A C 1
ATOM 532 O O . THR A 1 71 ? 3.843 5.099 0.293 1.00 93.31 71 THR A O 1
ATOM 535 N N . TYR A 1 72 ? 3.433 5.222 -1.907 1.00 93.25 72 TYR A N 1
ATOM 536 C CA . TYR A 1 72 ? 1.983 5.135 -1.765 1.00 93.25 72 TYR A CA 1
ATOM 537 C C . TYR A 1 72 ? 1.520 3.801 -1.144 1.00 93.25 72 TYR A C 1
ATOM 539 O O . TYR A 1 72 ? 0.674 3.799 -0.250 1.00 93.25 72 TYR A O 1
ATOM 547 N N . VAL A 1 73 ? 2.136 2.668 -1.512 1.00 96.94 73 VAL A N 1
ATOM 548 C CA . VAL A 1 73 ? 1.929 1.366 -0.835 1.00 96.94 73 VAL A CA 1
ATOM 549 C C . VAL A 1 73 ? 2.218 1.478 0.665 1.00 96.94 73 VAL A C 1
ATOM 551 O O . VAL A 1 73 ? 1.450 0.989 1.497 1.00 96.94 73 VAL A O 1
ATOM 554 N N . THR A 1 74 ? 3.309 2.154 1.027 1.00 96.38 74 THR A N 1
ATOM 555 C CA . THR A 1 74 ? 3.688 2.377 2.428 1.00 96.38 74 THR A CA 1
ATOM 556 C C . THR A 1 74 ? 2.659 3.243 3.163 1.00 96.38 74 THR A C 1
ATOM 558 O O . THR A 1 74 ? 2.297 2.943 4.301 1.00 96.38 74 THR A O 1
ATOM 561 N N . GLU A 1 75 ? 2.136 4.290 2.525 1.00 96.50 75 GLU A N 1
ATOM 562 C CA . GLU A 1 75 ? 1.095 5.154 3.095 1.00 96.50 75 GLU A CA 1
ATOM 563 C C . GLU A 1 75 ? -0.236 4.421 3.319 1.00 96.50 75 GLU A C 1
ATOM 565 O O . GLU A 1 75 ? -0.882 4.633 4.353 1.00 96.50 75 GLU A O 1
ATOM 570 N N . LEU A 1 76 ? -0.623 3.520 2.408 1.00 96.38 76 LEU A N 1
ATOM 571 C CA . LEU A 1 76 ? -1.799 2.659 2.569 1.00 96.38 76 LEU A CA 1
ATOM 572 C C . LEU A 1 76 ? -1.646 1.726 3.778 1.00 96.38 76 LEU A C 1
ATOM 574 O O . LEU A 1 76 ? -2.530 1.689 4.638 1.00 96.38 76 LEU A O 1
ATOM 578 N N . ARG A 1 77 ? -0.496 1.048 3.903 1.00 97.38 77 ARG A N 1
ATOM 579 C CA . ARG A 1 77 ? -0.185 0.180 5.057 1.00 97.38 77 ARG A CA 1
ATOM 580 C C . ARG A 1 77 ? -0.190 0.966 6.369 1.00 97.38 77 ARG A C 1
ATOM 582 O O . ARG A 1 77 ? -0.838 0.564 7.332 1.00 97.38 77 ARG A O 1
ATOM 589 N N . ASN A 1 78 ? 0.446 2.137 6.393 1.00 96.69 78 ASN A N 1
ATOM 590 C CA . ASN A 1 78 ? 0.453 3.016 7.566 1.00 96.69 78 ASN A CA 1
ATOM 591 C C . ASN A 1 78 ? -0.955 3.483 7.959 1.00 96.69 78 ASN A C 1
ATOM 593 O O . ASN A 1 78 ? -1.259 3.617 9.144 1.00 96.69 78 ASN A O 1
ATOM 597 N N . SER A 1 79 ? -1.820 3.747 6.980 1.00 95.75 79 SER A N 1
ATOM 598 C CA . SER A 1 79 ? -3.208 4.136 7.234 1.00 95.75 79 SER A CA 1
ATOM 599 C C . SER A 1 79 ? -4.031 2.972 7.789 1.00 95.75 79 SER A C 1
ATOM 601 O O . SER A 1 79 ? -4.799 3.177 8.726 1.00 95.75 79 SER A O 1
ATOM 603 N N . SER A 1 80 ? -3.827 1.754 7.274 1.00 96.56 80 SER A N 1
ATOM 604 C CA . SER A 1 80 ? -4.439 0.535 7.820 1.00 96.56 80 SER A CA 1
ATOM 605 C C . SER A 1 80 ? -4.051 0.321 9.289 1.00 96.56 80 SER A C 1
ATOM 607 O O . SER A 1 80 ? -4.930 0.186 10.142 1.00 96.56 80 SER A O 1
ATOM 609 N N . LEU A 1 81 ? -2.756 0.418 9.615 1.00 95.75 81 LEU A N 1
ATOM 610 C CA . LEU A 1 81 ? -2.255 0.291 10.990 1.00 95.75 81 LEU A CA 1
ATOM 611 C C . LEU A 1 81 ? -2.873 1.327 11.936 1.00 95.75 81 LEU A C 1
ATOM 613 O O . LEU A 1 81 ? -3.360 0.970 13.003 1.00 95.75 81 LEU A O 1
ATOM 617 N N . LYS A 1 82 ? -2.953 2.598 11.523 1.00 95.00 82 LYS A N 1
ATOM 618 C CA . LYS A 1 82 ? -3.593 3.651 12.333 1.00 95.00 82 LYS A CA 1
ATOM 619 C C . LYS A 1 82 ? -5.063 3.354 12.635 1.00 95.00 82 LYS A C 1
ATOM 621 O O . LYS A 1 82 ? -5.536 3.672 13.725 1.00 95.00 82 LYS A O 1
ATOM 626 N N . ILE A 1 83 ? -5.796 2.766 11.688 1.00 93.75 83 ILE A N 1
ATOM 627 C CA . ILE A 1 83 ? -7.192 2.369 11.911 1.00 93.75 83 ILE A CA 1
ATOM 628 C C . ILE A 1 83 ? -7.261 1.199 12.900 1.00 93.75 83 ILE A C 1
ATOM 630 O O . ILE A 1 83 ? -8.106 1.210 13.794 1.00 93.75 83 ILE A O 1
ATOM 634 N N . GLN A 1 84 ? -6.362 0.219 12.788 1.00 93.00 84 GLN A N 1
ATOM 635 C CA . GLN A 1 84 ? -6.284 -0.897 13.735 1.00 93.00 84 GLN A CA 1
ATOM 636 C C . GLN A 1 84 ? -5.943 -0.423 15.156 1.00 93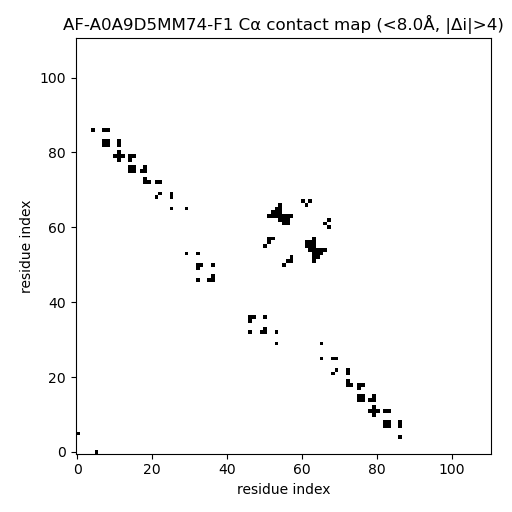.00 84 GLN A C 1
ATOM 638 O O . GLN A 1 84 ? -6.601 -0.846 16.109 1.00 93.00 84 GLN A O 1
ATOM 643 N N . ASP A 1 85 ? -5.003 0.513 15.297 1.00 93.31 85 ASP A N 1
ATOM 644 C CA . ASP A 1 85 ? -4.666 1.146 16.577 1.00 93.31 85 ASP A CA 1
ATOM 645 C C . ASP A 1 85 ? -5.868 1.899 17.160 1.00 93.31 85 ASP A C 1
ATOM 647 O O . ASP A 1 85 ? -6.165 1.807 18.353 1.00 93.31 85 ASP A O 1
ATOM 651 N N . TYR A 1 86 ? -6.610 2.623 16.319 1.00 91.19 86 TYR A N 1
ATOM 652 C CA . TYR A 1 86 ? -7.828 3.310 16.740 1.00 91.19 86 TYR A CA 1
ATOM 653 C C . TYR A 1 86 ? -8.905 2.328 17.231 1.00 91.19 86 TYR A C 1
ATOM 655 O O . TYR A 1 86 ? -9.498 2.551 18.286 1.00 91.19 86 TYR A O 1
ATOM 663 N N . ILE A 1 87 ? -9.106 1.205 16.534 1.00 90.62 87 ILE A N 1
ATOM 664 C CA . ILE A 1 87 ? -10.005 0.126 16.972 1.00 90.62 87 ILE A CA 1
ATOM 665 C C . ILE A 1 87 ? -9.561 -0.451 18.324 1.00 90.62 87 ILE A C 1
ATOM 667 O O . ILE A 1 87 ? -10.398 -0.671 19.201 1.00 90.62 87 ILE A O 1
ATOM 671 N N . ALA A 1 88 ? -8.261 -0.687 18.520 1.00 88.94 88 ALA A N 1
ATOM 672 C CA . ALA A 1 88 ? -7.730 -1.195 19.785 1.00 88.94 88 ALA A CA 1
ATOM 673 C C . ALA A 1 88 ? -7.989 -0.218 20.945 1.00 88.94 88 ALA A C 1
ATOM 675 O O . ALA A 1 88 ? -8.425 -0.635 22.020 1.00 88.94 88 ALA A O 1
ATOM 676 N N . ASN A 1 89 ? -7.811 1.083 20.704 1.00 88.06 89 ASN A N 1
ATOM 677 C CA . ASN A 1 89 ? -8.105 2.125 21.686 1.00 88.06 89 ASN A CA 1
ATOM 678 C C . ASN A 1 89 ? -9.601 2.199 22.028 1.00 88.06 89 ASN A C 1
ATOM 680 O O . ASN A 1 89 ? -9.945 2.321 23.202 1.00 88.06 89 ASN A O 1
ATOM 684 N N . LEU A 1 90 ? -10.495 2.075 21.038 1.00 86.12 90 LEU A N 1
ATOM 685 C CA . LEU A 1 90 ? -11.941 2.021 21.286 1.00 86.12 90 LEU A CA 1
ATOM 686 C C . LEU A 1 90 ? -12.315 0.842 22.196 1.00 86.12 90 LEU A C 1
ATOM 688 O O . LEU A 1 90 ? -13.061 1.026 23.155 1.00 86.12 90 LEU A O 1
ATOM 692 N N . LYS A 1 91 ? -11.736 -0.343 21.966 1.00 85.44 91 LYS A N 1
ATOM 693 C CA . LYS A 1 91 ? -11.956 -1.519 22.827 1.00 85.44 91 LYS A CA 1
ATOM 694 C C . LYS A 1 91 ? -11.482 -1.307 24.257 1.00 85.44 91 LYS A C 1
ATOM 696 O O . LYS A 1 91 ? -12.162 -1.732 25.190 1.00 85.44 91 LYS A O 1
ATOM 701 N N . ALA A 1 92 ? -10.325 -0.671 24.433 1.00 83.38 92 ALA A N 1
ATOM 702 C CA . ALA A 1 92 ? -9.793 -0.376 25.759 1.00 83.38 92 ALA A CA 1
ATOM 703 C C . ALA A 1 92 ? -10.715 0.586 26.527 1.00 83.38 92 ALA A C 1
ATOM 705 O O . ALA A 1 92 ? -11.003 0.354 27.699 1.00 83.38 92 ALA A O 1
ATOM 706 N N . VAL A 1 93 ? -11.239 1.617 25.851 1.00 83.06 93 VAL A N 1
ATOM 707 C CA . VAL A 1 93 ? -12.197 2.568 26.440 1.00 83.06 93 VAL A CA 1
ATOM 708 C C . VAL A 1 93 ? -13.518 1.888 26.801 1.00 83.06 93 VAL A C 1
ATOM 710 O O . VAL A 1 93 ? -14.026 2.107 27.899 1.00 83.06 93 VAL A O 1
ATOM 713 N N . ASP A 1 94 ? -14.069 1.060 25.912 1.00 81.50 94 ASP A N 1
ATOM 714 C CA . ASP A 1 94 ? -15.315 0.331 26.180 1.00 81.50 94 ASP A CA 1
ATOM 715 C C . ASP A 1 94 ? -15.161 -0.637 27.364 1.00 81.50 94 ASP A C 1
ATOM 717 O O . ASP A 1 94 ? -16.057 -0.734 28.201 1.00 81.50 94 ASP A O 1
ATOM 721 N N . THR A 1 95 ? -14.007 -1.303 27.474 1.00 78.81 95 THR A N 1
ATOM 722 C CA . THR A 1 95 ? -13.705 -2.208 28.594 1.00 78.81 95 THR A CA 1
ATOM 723 C C . THR A 1 95 ? -13.616 -1.440 29.913 1.00 78.81 95 THR A C 1
ATOM 725 O O . THR A 1 95 ? -14.316 -1.795 30.857 1.00 78.81 95 THR A O 1
ATOM 728 N N . GLY A 1 96 ? -12.853 -0.339 29.962 1.00 79.12 96 GLY A N 1
ATOM 729 C CA . GLY A 1 96 ? -12.731 0.475 31.178 1.00 79.12 96 GLY A CA 1
ATOM 730 C C . GLY A 1 96 ? -14.070 1.054 31.648 1.00 79.12 96 GLY A C 1
ATOM 731 O O . GLY A 1 96 ? -14.382 1.018 32.832 1.00 79.12 96 GLY A O 1
ATOM 732 N N . LYS A 1 97 ? -14.927 1.502 30.719 1.00 77.56 97 LYS A N 1
ATOM 733 C CA . LYS A 1 97 ? -16.288 1.957 31.057 1.00 77.56 97 LYS A CA 1
ATOM 734 C C . LYS A 1 97 ? -17.185 0.837 31.586 1.00 77.56 97 LYS A C 1
ATOM 736 O O . LYS A 1 97 ? -18.039 1.097 32.430 1.00 77.56 97 LYS A O 1
ATOM 741 N N . SER A 1 98 ? -17.041 -0.383 31.068 1.00 71.81 98 SER A N 1
ATOM 742 C CA . SER A 1 98 ? -17.787 -1.541 31.573 1.00 71.81 98 SER A CA 1
ATOM 743 C C . SER A 1 98 ? -17.378 -1.877 33.006 1.00 71.81 98 SER A C 1
ATOM 745 O O . SER A 1 98 ? -18.246 -2.158 33.826 1.00 71.81 98 SER A O 1
ATOM 747 N N . GLU A 1 99 ? -16.081 -1.812 33.313 1.00 78.69 99 GLU A N 1
ATOM 748 C CA . GLU A 1 99 ? -15.550 -2.040 34.662 1.00 78.69 99 GLU A CA 1
ATOM 749 C C . GLU A 1 99 ? -16.054 -0.972 35.651 1.00 78.69 99 GLU A C 1
ATOM 751 O O . GLU A 1 99 ? -16.583 -1.322 36.704 1.00 78.69 99 GLU A O 1
ATOM 756 N N . GLU A 1 100 ? -16.010 0.317 35.285 1.00 74.19 100 GLU A N 1
ATOM 757 C CA . GLU A 1 100 ? -16.563 1.416 36.103 1.00 74.19 100 GLU A CA 1
ATOM 758 C C . GLU A 1 100 ? -18.071 1.247 36.386 1.00 74.19 100 GLU A C 1
ATOM 760 O O . GLU A 1 100 ? -18.559 1.534 37.489 1.00 74.19 100 GLU A O 1
ATOM 765 N N . LEU A 1 101 ? -18.834 0.775 35.392 1.00 74.38 101 LEU A N 1
ATOM 766 C CA . LEU A 1 101 ? -20.264 0.508 35.543 1.00 74.38 101 LEU A CA 1
ATOM 767 C C . LEU A 1 101 ? -20.519 -0.668 36.498 1.00 74.38 101 LEU A C 1
ATOM 769 O O . LEU A 1 101 ? -21.398 -0.573 37.358 1.00 74.38 101 LEU A O 1
ATOM 773 N N . ASP A 1 102 ? -19.751 -1.751 36.374 1.00 75.50 102 ASP A N 1
ATOM 774 C CA . ASP A 1 102 ? -19.859 -2.917 37.253 1.00 75.50 102 ASP A CA 1
ATOM 775 C C . ASP A 1 102 ? -19.519 -2.562 38.710 1.00 75.50 102 ASP A C 1
ATOM 777 O O . ASP A 1 102 ? -20.234 -2.982 39.627 1.00 75.50 102 ASP A O 1
ATOM 781 N N . GLU A 1 103 ? -18.491 -1.739 38.935 1.00 74.69 103 GLU A N 1
ATOM 782 C CA . GLU A 1 103 ? -18.144 -1.217 40.263 1.00 74.69 103 GLU A CA 1
ATOM 783 C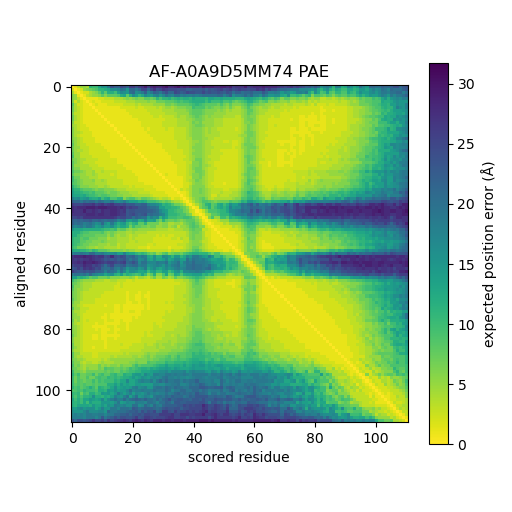 C . GLU A 1 103 ? -19.282 -0.375 40.857 1.00 74.69 103 GLU A C 1
ATOM 785 O O . GLU A 1 103 ? -19.686 -0.592 42.004 1.00 74.69 103 GLU A O 1
ATOM 790 N N . THR A 1 104 ? -19.865 0.532 40.066 1.00 68.62 104 THR A N 1
ATOM 791 C CA . THR A 1 104 ? -20.987 1.380 40.505 1.00 68.62 104 THR A CA 1
ATOM 792 C C . THR A 1 104 ? -22.202 0.539 40.912 1.00 68.62 104 THR A C 1
ATOM 794 O O . THR A 1 104 ? -22.772 0.743 41.986 1.00 68.62 104 THR A O 1
ATOM 797 N N . ILE A 1 105 ? -22.563 -0.467 40.107 1.00 71.75 105 ILE A N 1
ATOM 798 C CA . ILE A 1 105 ? -23.681 -1.378 40.399 1.00 71.75 105 ILE A CA 1
ATOM 799 C C . ILE A 1 105 ? -23.434 -2.176 41.688 1.00 71.75 105 ILE A C 1
ATOM 801 O O . ILE A 1 105 ? -24.374 -2.433 42.446 1.00 71.75 105 ILE A O 1
ATOM 805 N N . GLN A 1 106 ? -22.197 -2.608 41.950 1.00 69.75 106 GLN A N 1
ATOM 806 C CA . GLN A 1 106 ? -21.871 -3.321 43.188 1.00 69.75 106 GLN A CA 1
ATOM 807 C C . GLN A 1 106 ? -21.976 -2.424 44.423 1.00 69.75 106 GLN A C 1
ATOM 809 O O . GLN A 1 106 ? -22.465 -2.883 45.456 1.00 69.75 106 GLN A O 1
ATOM 814 N N . VAL A 1 107 ? -21.559 -1.159 44.327 1.00 74.25 107 VAL A N 1
ATOM 815 C CA . VAL A 1 107 ? -21.705 -0.188 45.422 1.00 74.25 107 VAL A CA 1
ATOM 816 C C . VAL A 1 107 ? -23.182 0.066 45.728 1.00 74.25 107 VAL A C 1
ATOM 818 O O . VAL A 1 107 ? -23.574 -0.015 46.889 1.00 74.25 107 VAL A O 1
ATOM 821 N N . GLU A 1 108 ? -24.018 0.289 44.711 1.00 62.47 108 GLU A N 1
ATOM 822 C CA . GLU A 1 108 ? -25.459 0.523 44.896 1.00 62.47 108 GLU A CA 1
ATOM 823 C C . GLU A 1 108 ? -26.204 -0.687 45.477 1.00 62.47 108 GLU A C 1
ATOM 825 O O . GLU A 1 108 ? -27.142 -0.517 46.249 1.00 62.47 108 GLU A O 1
ATOM 830 N N . LYS A 1 109 ? -25.796 -1.918 45.143 1.00 67.38 109 LYS A N 1
ATOM 831 C CA . LYS A 1 109 ? -26.401 -3.143 45.700 1.00 67.38 109 LYS A CA 1
ATOM 832 C C . LYS A 1 109 ? -26.026 -3.414 47.158 1.00 67.38 109 LYS A C 1
ATOM 834 O O . LYS A 1 109 ? -26.714 -4.195 47.813 1.00 67.38 109 LYS A O 1
ATOM 839 N N . ASN A 1 110 ? -24.928 -2.829 47.631 1.00 67.56 110 ASN A N 1
ATOM 840 C CA . ASN A 1 110 ? -24.398 -3.020 48.981 1.00 67.56 110 ASN A CA 1
ATOM 841 C C . ASN A 1 110 ? -24.712 -1.842 49.928 1.00 67.56 110 ASN A C 1
ATOM 843 O O . ASN A 1 110 ? -24.257 -1.864 51.075 1.00 67.56 110 ASN A O 1
ATOM 847 N N . ALA A 1 111 ? -25.452 -0.832 49.457 1.00 57.38 111 ALA A N 1
ATOM 848 C CA . ALA A 1 111 ? -25.951 0.313 50.225 1.00 57.3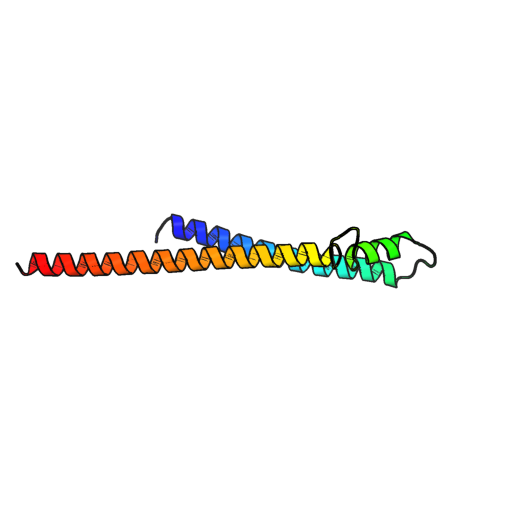8 111 ALA A CA 1
ATOM 849 C C . ALA A 1 111 ? -27.396 0.084 50.703 1.00 57.38 111 ALA A C 1
ATOM 851 O O . ALA A 1 111 ? -27.721 0.571 51.811 1.00 57.38 111 ALA A O 1
#

Solvent-accessible surface area (backbone atoms only — not comparable to full-atom values): 5925 Å² total; per-residue (Å²): 135,58,74,66,53,56,52,48,47,52,52,22,52,48,30,42,51,50,23,53,52,48,53,51,50,51,54,54,50,51,53,50,42,51,52,54,42,72,63,56,65,84,86,50,66,64,42,54,49,51,42,40,48,36,60,32,63,59,93,88,39,89,39,16,52,53,44,56,52,53,48,50,33,49,51,31,41,53,52,19,51,53,44,52,53,51,50,53,51,51,52,54,51,55,49,54,52,50,52,54,50,52,53,50,55,52,53,64,75,73,107

pLDDT: mean 82.81, std 13.29, range [52.09, 97.69]

Nearest PDB structures (foldseek):
  7o3x-assembly1_B  TM=5.250E-01  e=2.094E+00  Synechocystis sp. PCC 6803 substr. Kazusa
  7o3y-assembly1_E  TM=5.283E-01  e=2.368E+00  Synechocystis sp. PCC 6803 substr. Kazusa
  7o3z-assembly1_F  TM=5.485E-01  e=3.422E+00  Synechocystis sp. PCC 6803 substr. Kazusa
  7o3x-assembly1_E  TM=4.194E-01  e=4.375E+00  Synechocystis sp. PCC 6803 substr. Kazusa
  8akz-assembly1_0  TM=3.893E-01  e=4.652E+00  Synechocystis sp. PCC 6803

Radius of gyration: 24.99 Å; Cα contacts (8 Å, |Δi|>4): 71; chains: 1; bounding box: 46×24×81 Å

Sequence (111 aa):
MNIDEIGLKAIADEYDRLATSLDTEIINFGNAIEGVANKGIDGEECATKLLELWTTNVSGYDGGLEKVMTTYVTELRNSSLKIQDYIANLKAVDTGKSEELDETIQVEKNA

Mean predicted aligned error: 9.03 Å

Foldseek 3Di:
DDPVLVVLLVLLVVLLVVLVVLLVVLVVVLVVLVVQLVVDPDPPPVSVVSNCQQQHDDPPDHGHPSVVSNVVSVVSNVVSVVSVVVSVVVVVVVVVVVVVVVVVVVVVVVD

Secondary structure (DSSP, 8-state):
--HHHHHHHHHHHHHHHHHHHHHHHHHHHHHHHHHHHHT--TT-HHHHHHHHHHHS--TT-TTHHHHHHHHHHHHHHHHHHHHHHHHHHHHHHHHHHHHHHHHHHHHHHT-